Protein AF-A0AAW8CRR9-F1 (afdb_monomer_lite)

Foldseek 3Di:
DLQVVVVVCVVVVPPLQVLQVQLVHHSVLSVCQSVPDPPDPSHCDVSVVVSNCVVVVPPPVVVVVCCVPPVDDVVNVVVVVVVVVVVVVVVVVVVVVVVVVVD

Sequence (103 aa):
MRAYIAFRVQEQRLNAASLAGKMDLSPSTLSRKLNQNEGDTQRFNCDDLEAYIKETKDIGAVMAYLASKFVETPEARKDRALTRVEAASAAFEAAVAAFKAAQ

Organism: NCBI:txid436515

Radius of gyration: 19.03 Å; chains: 1; bounding box: 51×33×39 Å

Structure (mmCIF, N/CA/C/O backbone):
data_AF-A0AAW8CRR9-F1
#
_entry.id   AF-A0AAW8CRR9-F1
#
loop_
_atom_site.group_PDB
_atom_site.id
_atom_site.type_symbol
_atom_site.label_atom_id
_atom_site.label_alt_id
_atom_site.label_comp_id
_atom_site.label_asym_id
_atom_site.label_entity_id
_atom_site.label_seq_id
_atom_site.pdbx_PDB_ins_code
_atom_site.Cartn_x
_atom_site.Cartn_y
_atom_site.Cartn_z
_atom_site.occupancy
_atom_site.B_iso_or_equiv
_atom_site.auth_seq_id
_atom_site.auth_comp_id
_atom_site.auth_asym_id
_atom_site.auth_atom_id
_atom_site.pdbx_PDB_model_num
ATOM 1 N N . MET A 1 1 ? 1.784 1.689 -8.578 1.00 68.88 1 MET A N 1
ATOM 2 C CA . MET A 1 1 ? 2.466 1.463 -7.296 1.00 68.88 1 MET A CA 1
ATOM 3 C C . MET A 1 1 ? 2.798 2.785 -6.631 1.00 68.88 1 MET A C 1
ATOM 5 O O . MET A 1 1 ? 2.134 3.091 -5.659 1.00 68.88 1 MET A O 1
ATOM 9 N N . ARG A 1 2 ? 3.663 3.632 -7.211 1.00 72.69 2 ARG A N 1
ATOM 10 C CA . ARG A 1 2 ? 3.946 4.995 -6.709 1.00 72.69 2 ARG A CA 1
ATOM 11 C C . ARG A 1 2 ? 2.694 5.808 -6.349 1.00 72.69 2 ARG A C 1
ATOM 13 O O . ARG A 1 2 ? 2.548 6.219 -5.211 1.00 72.69 2 ARG A O 1
ATOM 20 N N . ALA A 1 3 ? 1.760 5.964 -7.293 1.00 74.31 3 ALA A N 1
ATOM 21 C CA . ALA A 1 3 ? 0.514 6.707 -7.064 1.00 74.31 3 ALA A CA 1
ATOM 22 C C . ALA A 1 3 ? -0.363 6.107 -5.947 1.00 74.31 3 ALA A C 1
ATOM 24 O O . ALA A 1 3 ? -1.025 6.841 -5.225 1.00 74.31 3 ALA A O 1
ATOM 25 N N . TYR A 1 4 ? -0.331 4.781 -5.773 1.00 77.69 4 TYR A N 1
ATOM 26 C CA . TYR A 1 4 ? -1.052 4.106 -4.694 1.00 77.69 4 TYR A CA 1
ATOM 27 C C . TYR A 1 4 ? -0.399 4.374 -3.335 1.00 77.69 4 TYR A C 1
ATOM 29 O O . TYR A 1 4 ? -1.095 4.705 -2.388 1.00 77.69 4 TYR A O 1
ATOM 37 N N . ILE A 1 5 ? 0.933 4.316 -3.247 1.00 75.12 5 ILE A N 1
ATOM 38 C CA . ILE A 1 5 ? 1.667 4.648 -2.016 1.00 75.12 5 ILE A CA 1
ATOM 39 C C . ILE A 1 5 ? 1.482 6.130 -1.665 1.00 75.12 5 ILE A C 1
ATOM 41 O O . ILE A 1 5 ? 1.207 6.447 -0.515 1.00 75.12 5 ILE A O 1
ATOM 45 N N . ALA A 1 6 ? 1.542 7.032 -2.650 1.00 75.38 6 ALA A N 1
ATOM 46 C CA . ALA A 1 6 ? 1.271 8.456 -2.444 1.00 75.38 6 ALA A CA 1
ATOM 47 C C . ALA A 1 6 ? -0.145 8.695 -1.887 1.00 75.38 6 ALA A C 1
ATOM 49 O O . ALA A 1 6 ? -0.306 9.436 -0.920 1.00 75.38 6 ALA A O 1
ATOM 50 N N . PHE A 1 7 ? -1.151 8.010 -2.441 1.00 79.69 7 PHE A N 1
ATOM 51 C CA . PHE A 1 7 ? -2.517 8.035 -1.918 1.00 79.69 7 PHE A CA 1
ATOM 52 C C . PHE A 1 7 ? -2.604 7.463 -0.494 1.00 79.69 7 PHE A C 1
ATOM 54 O O . PHE A 1 7 ? -3.202 8.088 0.372 1.00 79.69 7 PHE A O 1
ATOM 61 N N . ARG A 1 8 ? -1.962 6.323 -0.209 1.00 77.38 8 ARG A N 1
ATOM 62 C CA . ARG A 1 8 ? -1.972 5.696 1.127 1.00 77.38 8 ARG A CA 1
ATOM 63 C C . ARG A 1 8 ? -1.312 6.563 2.192 1.00 77.38 8 ARG A C 1
ATOM 65 O O . ARG A 1 8 ? -1.836 6.657 3.295 1.00 77.38 8 ARG A O 1
ATOM 72 N N . VAL A 1 9 ? -0.208 7.237 1.867 1.00 72.69 9 VAL A N 1
ATOM 73 C CA . VAL A 1 9 ? 0.445 8.200 2.771 1.00 72.69 9 VAL A CA 1
ATOM 74 C C . VAL A 1 9 ? -0.511 9.342 3.136 1.00 72.69 9 VAL A C 1
ATOM 76 O O . VAL A 1 9 ? -0.550 9.755 4.295 1.00 72.69 9 VAL A O 1
ATOM 79 N N . GLN A 1 10 ? -1.320 9.813 2.181 1.00 74.19 10 GLN A N 1
ATOM 80 C CA . GLN A 1 10 ? -2.352 10.827 2.426 1.00 74.19 10 GLN A CA 1
ATOM 81 C C . GLN A 1 10 ? -3.541 10.268 3.230 1.00 74.19 10 GLN A C 1
ATOM 83 O O . GLN A 1 10 ? -3.985 10.899 4.188 1.00 74.19 10 GLN A O 1
ATOM 88 N N . GLU A 1 11 ? -4.032 9.077 2.877 1.00 69.00 11 GLU A N 1
ATOM 89 C CA . GLU A 1 11 ? -5.187 8.415 3.501 1.00 69.00 11 GLU A CA 1
ATOM 90 C C . GLU A 1 11 ? -4.923 8.049 4.968 1.00 69.00 11 GLU A C 1
ATOM 92 O O . GLU A 1 11 ? -5.760 8.292 5.836 1.00 69.00 11 GLU A O 1
ATOM 97 N N . GLN A 1 12 ? -3.730 7.536 5.272 1.00 67.56 12 GLN A N 1
ATOM 98 C CA . GLN A 1 12 ? -3.333 7.158 6.630 1.00 67.56 12 GLN A CA 1
ATOM 99 C C . GLN A 1 12 ? -3.069 8.367 7.539 1.00 67.56 12 GLN A C 1
ATOM 101 O O . GLN A 1 12 ? -2.745 8.182 8.712 1.00 67.56 12 GLN A O 1
ATOM 106 N N . ARG A 1 13 ? -3.177 9.603 7.014 1.00 64.19 13 ARG A N 1
ATOM 107 C CA . ARG A 1 13 ? -2.811 10.855 7.702 1.00 64.19 13 ARG A CA 1
ATOM 108 C C . ARG A 1 13 ? -1.437 10.779 8.370 1.00 64.19 13 ARG A C 1
ATOM 110 O O . ARG A 1 13 ? -1.192 11.435 9.385 1.00 64.19 13 ARG A O 1
ATOM 117 N N . LEU A 1 14 ? -0.536 9.967 7.817 1.00 66.19 14 LEU A N 1
ATOM 118 C CA . LEU A 1 14 ? 0.814 9.865 8.334 1.00 66.19 14 LEU A CA 1
ATOM 119 C C . LEU A 1 14 ? 1.490 11.211 8.114 1.00 66.19 14 LEU A C 1
ATOM 121 O O . LEU A 1 14 ? 1.431 11.788 7.027 1.00 66.19 14 LEU A O 1
ATOM 125 N N . ASN A 1 15 ? 2.147 11.717 9.154 1.00 75.25 15 ASN A N 1
ATOM 126 C CA . ASN A 1 15 ? 2.990 12.888 9.001 1.00 75.25 15 ASN A CA 1
ATOM 127 C C . ASN A 1 15 ? 4.134 12.512 8.048 1.00 75.25 15 ASN A C 1
ATOM 129 O O . ASN A 1 15 ? 5.070 11.815 8.441 1.00 75.25 15 ASN A O 1
ATOM 133 N N . ALA A 1 16 ? 4.044 12.970 6.798 1.00 71.94 16 ALA A N 1
ATOM 134 C CA . ALA A 1 16 ? 4.993 12.646 5.739 1.00 71.94 16 ALA A CA 1
ATOM 135 C C . ALA A 1 16 ? 6.437 13.021 6.108 1.00 71.94 16 ALA A C 1
ATOM 137 O O . ALA A 1 16 ? 7.366 12.336 5.690 1.00 71.94 16 ALA A O 1
ATOM 138 N N . ALA A 1 17 ? 6.637 14.055 6.933 1.00 74.12 17 ALA A N 1
ATOM 139 C CA . ALA A 1 17 ? 7.963 14.420 7.420 1.00 74.12 17 ALA A CA 1
ATOM 140 C C . ALA A 1 17 ? 8.502 13.410 8.444 1.00 74.12 17 ALA A C 1
ATOM 142 O O . ALA A 1 17 ? 9.682 13.069 8.418 1.00 74.12 17 ALA A O 1
ATOM 143 N N . SER A 1 18 ? 7.628 12.896 9.312 1.00 78.94 18 SER A N 1
ATOM 144 C CA . SER A 1 18 ? 7.988 11.863 10.284 1.00 78.94 18 SER A CA 1
ATOM 145 C C . SER A 1 18 ? 8.284 10.534 9.587 1.00 78.94 18 SER A C 1
ATOM 147 O O . SER A 1 18 ? 9.288 9.899 9.892 1.00 78.94 18 SER A O 1
ATOM 149 N N . LEU A 1 19 ? 7.468 10.155 8.597 1.00 80.75 19 LEU A N 1
ATOM 150 C CA . LEU A 1 19 ? 7.703 8.973 7.766 1.00 80.75 19 LEU A CA 1
ATOM 151 C C . LEU A 1 19 ? 9.016 9.081 6.981 1.00 80.75 19 LEU A C 1
ATOM 153 O O . LEU A 1 19 ? 9.786 8.129 6.975 1.00 80.75 19 LEU A O 1
ATOM 157 N N . ALA A 1 20 ? 9.303 10.238 6.374 1.00 81.25 20 ALA A N 1
ATOM 158 C CA . ALA A 1 20 ? 10.567 10.458 5.677 1.00 81.25 20 ALA A CA 1
ATOM 159 C C . ALA A 1 20 ? 11.765 10.249 6.614 1.00 81.25 20 ALA A C 1
ATOM 161 O O . ALA A 1 20 ? 12.653 9.470 6.285 1.00 81.25 20 ALA A O 1
ATOM 162 N N . GLY A 1 21 ? 11.737 10.848 7.811 1.00 79.44 21 GLY A N 1
ATOM 163 C CA . GLY A 1 21 ? 12.806 10.678 8.799 1.00 79.44 21 GLY A CA 1
ATOM 164 C C . GLY A 1 21 ? 12.998 9.228 9.248 1.00 79.44 21 GLY A C 1
ATOM 165 O O . GLY A 1 21 ? 14.125 8.792 9.432 1.00 79.44 21 GLY A O 1
ATOM 166 N N . LYS A 1 22 ? 11.914 8.458 9.368 1.00 80.75 22 LYS A N 1
ATOM 167 C CA . LYS A 1 22 ? 11.962 7.027 9.710 1.00 80.75 22 LYS A CA 1
ATOM 168 C C . LYS A 1 22 ? 12.483 6.140 8.574 1.00 80.75 22 LYS A C 1
ATOM 170 O O . LYS A 1 22 ? 12.970 5.046 8.825 1.00 80.75 22 LYS A O 1
ATOM 175 N N . MET A 1 23 ? 12.374 6.611 7.335 1.00 82.38 23 MET A N 1
ATOM 176 C CA . MET A 1 23 ? 12.924 5.960 6.145 1.00 82.38 23 MET A CA 1
ATOM 177 C C . MET A 1 23 ? 14.353 6.432 5.822 1.00 82.38 23 MET A C 1
ATOM 179 O O . MET A 1 23 ? 14.843 6.132 4.738 1.00 82.38 23 MET A O 1
ATOM 183 N N . ASP A 1 24 ? 14.996 7.204 6.708 1.00 82.62 24 ASP A N 1
ATOM 184 C CA . ASP A 1 24 ? 16.293 7.858 6.475 1.00 82.62 24 ASP A CA 1
ATOM 185 C C . ASP A 1 24 ? 16.307 8.782 5.235 1.00 82.62 24 ASP A C 1
ATOM 187 O O . ASP A 1 24 ? 17.326 8.986 4.573 1.00 82.62 24 ASP A O 1
ATOM 191 N N . LEU A 1 25 ? 15.156 9.384 4.914 1.00 82.62 25 LEU A N 1
ATOM 192 C CA . LEU A 1 25 ? 14.967 10.310 3.797 1.00 82.62 25 LEU A CA 1
ATOM 193 C C . LEU A 1 25 ? 14.619 11.717 4.289 1.00 82.62 25 LEU A C 1
ATOM 195 O O . LEU A 1 25 ? 13.931 11.915 5.291 1.00 82.62 25 LEU A O 1
ATOM 199 N N . SER A 1 26 ? 15.008 12.738 3.520 1.00 83.50 26 SER A N 1
ATOM 200 C CA . SER A 1 26 ? 14.449 14.074 3.742 1.00 83.50 26 SER A CA 1
ATOM 201 C C . SER A 1 26 ? 12.986 14.131 3.261 1.00 83.50 26 SER A C 1
ATOM 203 O O . SER A 1 26 ? 12.634 13.474 2.274 1.00 83.50 26 SER A O 1
ATOM 205 N N . PRO A 1 27 ? 12.124 14.964 3.874 1.00 81.62 27 PRO A N 1
ATOM 206 C CA . PRO A 1 27 ? 10.740 15.135 3.422 1.00 81.62 27 PRO A CA 1
ATOM 207 C C . PRO A 1 27 ? 10.633 15.577 1.954 1.00 81.62 27 PRO A C 1
ATOM 209 O O . PRO A 1 27 ? 9.740 15.138 1.229 1.00 81.62 27 PRO A O 1
ATOM 212 N N . SER A 1 28 ? 11.576 16.403 1.485 1.00 81.50 28 SER A N 1
ATOM 213 C CA . SER A 1 28 ? 11.667 16.821 0.082 1.00 81.50 28 SER A CA 1
ATOM 214 C C . SER A 1 28 ? 12.043 15.665 -0.848 1.00 81.50 28 SER A C 1
ATOM 216 O O . SER A 1 28 ? 11.487 15.566 -1.940 1.00 81.50 28 SER A O 1
ATOM 218 N N . THR A 1 29 ? 12.920 14.758 -0.407 1.00 82.50 29 THR A N 1
ATOM 219 C CA . THR A 1 29 ? 13.313 13.563 -1.169 1.00 82.50 29 THR A CA 1
ATOM 220 C C . THR A 1 29 ? 12.157 12.579 -1.276 1.00 82.50 29 THR A C 1
ATOM 222 O O . THR A 1 29 ? 11.878 12.088 -2.368 1.00 82.50 29 THR A O 1
ATOM 225 N N . LEU A 1 30 ? 11.432 12.336 -0.178 1.00 81.94 30 LEU A N 1
ATOM 226 C CA . LEU A 1 30 ? 10.244 11.483 -0.200 1.00 81.94 30 LEU A CA 1
ATOM 227 C C . LEU A 1 30 ? 9.160 12.076 -1.113 1.00 81.94 30 LEU A C 1
ATOM 229 O O . LEU A 1 30 ? 8.621 11.371 -1.961 1.00 81.94 30 LEU A O 1
ATOM 233 N N . SER A 1 31 ? 8.892 13.382 -1.010 1.00 81.81 31 SER A N 1
ATOM 234 C CA . SER A 1 31 ? 7.935 14.064 -1.890 1.00 81.81 31 SER A CA 1
ATOM 235 C C . SER A 1 31 ? 8.336 13.968 -3.365 1.00 81.81 31 SER A C 1
ATOM 237 O O . SER A 1 31 ? 7.509 13.606 -4.197 1.00 81.81 31 SER A O 1
ATOM 239 N N . ARG A 1 32 ? 9.613 14.198 -3.695 1.00 82.62 32 ARG A N 1
ATOM 240 C CA . ARG A 1 32 ? 10.139 14.090 -5.064 1.00 82.62 32 ARG A CA 1
ATOM 241 C C . ARG A 1 32 ? 10.046 12.663 -5.612 1.00 82.62 32 ARG A C 1
ATOM 243 O O . ARG A 1 32 ? 9.590 12.471 -6.735 1.00 82.62 32 ARG A O 1
ATOM 250 N N . LYS A 1 33 ? 10.385 11.651 -4.804 1.00 82.88 33 LYS A N 1
ATOM 251 C CA . LYS A 1 33 ? 10.231 10.230 -5.165 1.00 82.88 33 LYS A CA 1
ATOM 252 C C . LYS A 1 33 ? 8.763 9.840 -5.381 1.00 82.88 33 LYS A C 1
ATOM 254 O O . LYS A 1 33 ? 8.466 9.041 -6.269 1.00 82.88 33 LYS A O 1
ATOM 259 N N . LEU A 1 34 ? 7.831 10.407 -4.611 1.00 78.88 34 LEU A N 1
ATOM 260 C CA . LEU A 1 34 ? 6.389 10.165 -4.756 1.00 78.88 34 LEU A CA 1
ATOM 261 C C . LEU A 1 34 ? 5.756 10.961 -5.913 1.00 78.88 34 LEU A C 1
ATOM 263 O O . LEU A 1 34 ? 4.827 10.464 -6.555 1.00 78.88 34 LEU A O 1
ATOM 267 N N . ASN A 1 35 ? 6.284 12.144 -6.228 1.00 77.75 35 ASN A N 1
ATOM 268 C CA . ASN A 1 35 ? 5.811 13.068 -7.262 1.00 77.75 35 ASN A CA 1
ATOM 269 C C . ASN A 1 35 ? 6.905 13.353 -8.298 1.00 77.75 35 ASN A C 1
ATOM 271 O O . ASN A 1 35 ? 7.306 14.495 -8.503 1.00 77.75 35 ASN A O 1
ATOM 275 N N . GLN A 1 36 ? 7.411 12.302 -8.943 1.00 74.25 36 GLN A N 1
ATOM 276 C CA . GLN A 1 36 ? 8.465 12.472 -9.942 1.00 74.25 36 GLN A CA 1
ATOM 277 C C . GLN A 1 36 ? 7.997 13.246 -11.173 1.00 74.25 36 GLN A C 1
ATOM 279 O O . GLN A 1 36 ? 6.933 12.946 -11.727 1.00 74.25 36 GLN A O 1
ATOM 284 N N . ASN A 1 37 ? 8.873 14.134 -11.642 1.00 71.56 37 ASN A N 1
ATOM 285 C CA . ASN A 1 37 ? 8.769 14.825 -12.923 1.00 71.56 37 ASN A CA 1
ATOM 286 C C . ASN A 1 37 ? 9.351 13.974 -14.065 1.00 71.56 37 ASN A C 1
ATOM 288 O O . ASN A 1 37 ? 10.196 13.100 -13.841 1.00 71.56 37 ASN A O 1
ATOM 292 N N . GLU A 1 38 ? 8.915 14.236 -15.299 1.00 63.66 38 GLU A N 1
ATOM 293 C CA . GLU A 1 38 ? 9.492 13.606 -16.491 1.00 63.66 38 GLU A CA 1
ATOM 294 C C . GLU A 1 38 ? 10.993 13.931 -16.586 1.00 63.66 38 GLU A C 1
ATOM 296 O O . GLU A 1 38 ? 11.392 15.092 -16.584 1.00 63.66 38 GLU A O 1
ATOM 301 N N . GLY A 1 39 ? 11.831 12.888 -16.609 1.00 67.19 39 GLY A N 1
ATOM 302 C CA . GLY A 1 39 ? 13.297 13.005 -16.634 1.00 67.19 39 GLY A CA 1
ATOM 303 C C . GLY A 1 39 ? 14.000 12.828 -15.282 1.00 67.19 39 GLY A C 1
ATOM 304 O O . GLY A 1 39 ? 15.227 12.804 -15.240 1.00 67.19 39 GLY A O 1
ATOM 305 N N . ASP A 1 40 ? 13.265 12.652 -14.179 1.00 74.06 40 ASP A N 1
ATOM 306 C CA . ASP A 1 40 ? 13.880 12.462 -12.863 1.00 74.06 40 ASP A CA 1
ATOM 307 C C . ASP A 1 40 ? 14.475 11.050 -12.685 1.00 74.06 40 ASP A C 1
ATOM 309 O O . ASP A 1 40 ? 13.790 10.026 -12.819 1.00 74.06 40 ASP A O 1
ATOM 313 N N . THR A 1 41 ? 15.763 10.995 -12.344 1.00 73.75 41 THR A N 1
ATOM 314 C CA . THR A 1 41 ? 16.509 9.753 -12.097 1.00 73.75 41 THR A CA 1
ATOM 315 C C . THR A 1 41 ? 16.239 9.174 -10.709 1.00 73.75 41 THR A C 1
ATOM 317 O O . THR A 1 41 ? 16.417 7.973 -10.503 1.00 73.75 41 THR A O 1
ATOM 320 N N . GLN A 1 42 ? 15.751 9.981 -9.761 1.00 74.62 42 GLN A N 1
ATOM 321 C CA . GLN A 1 42 ? 15.559 9.565 -8.372 1.00 74.62 42 GLN A CA 1
ATOM 322 C C . GLN A 1 42 ? 14.197 8.881 -8.170 1.00 74.62 42 GLN A C 1
ATOM 324 O O . GLN A 1 42 ? 13.275 9.420 -7.557 1.00 74.62 42 GLN A O 1
ATOM 329 N N . ARG A 1 43 ? 14.059 7.679 -8.742 1.00 79.00 43 ARG A N 1
ATOM 330 C CA . ARG A 1 43 ? 12.828 6.875 -8.688 1.00 79.00 43 ARG A CA 1
ATOM 331 C C . ARG A 1 43 ? 12.572 6.303 -7.297 1.00 79.00 43 ARG A C 1
ATOM 333 O O . ARG A 1 43 ? 13.501 6.072 -6.522 1.00 79.00 43 ARG A O 1
ATOM 340 N N . PHE A 1 44 ? 11.290 6.082 -7.008 1.00 81.56 44 PHE A N 1
ATOM 341 C CA . PHE A 1 44 ? 10.863 5.261 -5.878 1.00 81.56 44 PHE A CA 1
ATOM 342 C C . PHE A 1 44 ? 11.198 3.799 -6.199 1.00 81.56 44 PHE A C 1
ATOM 344 O O . PHE A 1 44 ? 10.618 3.234 -7.133 1.00 81.56 44 PHE A O 1
ATOM 351 N N . ASN A 1 45 ? 12.178 3.234 -5.499 1.00 84.56 45 ASN A N 1
ATOM 352 C CA . ASN A 1 45 ? 12.716 1.899 -5.759 1.00 84.56 45 ASN A CA 1
ATOM 353 C C . ASN A 1 45 ? 12.146 0.849 -4.780 1.00 84.56 45 ASN A C 1
ATOM 355 O O . ASN A 1 45 ? 11.258 1.140 -3.976 1.00 84.56 45 ASN A O 1
ATOM 359 N N . CYS A 1 46 ? 12.614 -0.397 -4.896 1.00 83.19 46 CYS A N 1
ATOM 360 C CA . CYS A 1 46 ? 12.200 -1.479 -3.999 1.00 83.19 46 CYS A CA 1
ATOM 361 C C . CYS A 1 46 ? 12.692 -1.254 -2.562 1.00 83.19 46 CYS A C 1
ATOM 363 O O . CYS A 1 46 ? 11.930 -1.502 -1.637 1.00 83.19 46 CYS A O 1
ATOM 365 N N . ASP A 1 47 ? 13.891 -0.704 -2.369 1.00 84.75 47 ASP A N 1
ATOM 366 C CA . ASP A 1 47 ? 14.428 -0.414 -1.032 1.00 84.75 47 ASP A CA 1
ATOM 367 C C . ASP A 1 47 ? 13.563 0.625 -0.291 1.00 84.75 47 ASP A C 1
ATOM 369 O O . ASP A 1 47 ? 13.240 0.459 0.884 1.00 84.75 47 ASP A O 1
ATOM 373 N N . ASP A 1 48 ? 13.104 1.665 -0.999 1.00 83.38 48 ASP A N 1
ATOM 374 C CA . ASP A 1 48 ? 12.173 2.669 -0.477 1.00 83.38 48 ASP A CA 1
ATOM 375 C C . ASP A 1 48 ? 10.834 2.018 -0.092 1.00 83.38 48 ASP A C 1
ATOM 377 O O . ASP A 1 48 ? 10.204 2.402 0.895 1.00 83.38 48 ASP A O 1
ATOM 381 N N . LEU A 1 49 ? 10.377 1.026 -0.866 1.00 83.62 49 LEU A N 1
ATOM 382 C CA . LEU A 1 49 ? 9.174 0.271 -0.533 1.00 83.62 49 LEU A CA 1
ATOM 383 C C . LEU A 1 49 ? 9.378 -0.572 0.726 1.00 83.62 49 LEU A C 1
ATOM 385 O O . LEU A 1 49 ? 8.499 -0.592 1.585 1.00 83.62 49 LEU A O 1
ATOM 389 N N . GLU A 1 50 ? 10.493 -1.284 0.833 1.00 85.00 50 GLU A N 1
ATOM 390 C CA . GLU A 1 50 ? 10.801 -2.113 1.997 1.00 85.00 50 GLU A CA 1
ATOM 391 C C . GLU A 1 50 ? 10.888 -1.260 3.263 1.00 85.00 50 GLU A C 1
ATOM 393 O O . GLU A 1 50 ? 10.274 -1.603 4.276 1.00 85.00 50 GLU A O 1
ATOM 398 N N . ALA A 1 51 ? 11.548 -0.102 3.185 1.00 85.06 51 ALA A N 1
ATOM 399 C CA . ALA A 1 51 ? 11.592 0.874 4.267 1.00 85.06 51 ALA A CA 1
ATOM 400 C C . ALA A 1 51 ? 10.188 1.396 4.625 1.00 85.06 51 ALA A C 1
ATOM 402 O O . ALA A 1 51 ? 9.820 1.433 5.802 1.00 85.06 51 ALA A O 1
ATOM 403 N N . TYR A 1 52 ? 9.365 1.726 3.623 1.00 83.06 52 TYR A N 1
ATOM 404 C CA . TYR A 1 52 ? 7.980 2.159 3.829 1.00 83.06 52 TYR A CA 1
ATOM 405 C C . TYR A 1 52 ? 7.139 1.086 4.534 1.00 83.06 52 TYR A C 1
ATOM 407 O O . TYR A 1 52 ? 6.425 1.382 5.492 1.00 83.06 52 TYR A O 1
ATOM 415 N N . ILE A 1 53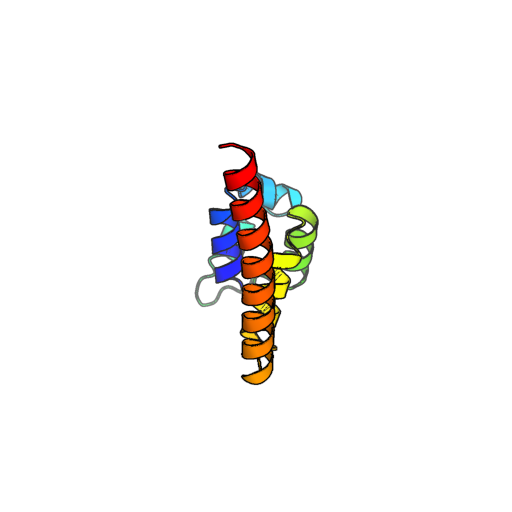 ? 7.223 -0.167 4.087 1.00 84.69 53 ILE A N 1
ATOM 416 C CA . ILE A 1 53 ? 6.487 -1.293 4.666 1.00 84.69 53 ILE A CA 1
ATOM 417 C C . ILE A 1 53 ? 6.954 -1.571 6.095 1.00 84.69 53 ILE A C 1
ATOM 419 O O . ILE A 1 53 ? 6.123 -1.779 6.978 1.00 84.69 53 ILE A O 1
ATOM 423 N N . LYS A 1 54 ? 8.270 -1.569 6.333 1.00 85.00 54 LYS A N 1
ATOM 424 C CA . LYS A 1 54 ? 8.854 -1.796 7.659 1.00 85.00 54 LYS A CA 1
ATOM 425 C C . LYS A 1 54 ? 8.328 -0.782 8.672 1.00 85.00 54 LYS A C 1
ATOM 427 O O . LYS A 1 54 ? 7.993 -1.159 9.794 1.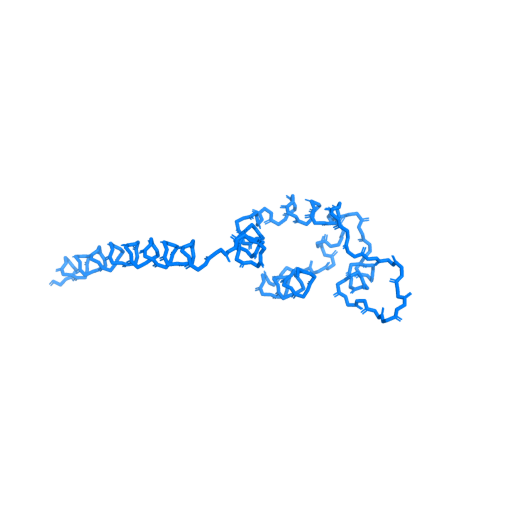00 85.00 54 LYS A O 1
ATOM 432 N N . GLU A 1 55 ? 8.218 0.476 8.258 1.00 84.69 55 GLU A N 1
ATOM 433 C CA . GLU A 1 55 ? 7.808 1.558 9.142 1.00 84.69 55 GLU A CA 1
ATOM 434 C C . GLU A 1 55 ? 6.289 1.652 9.327 1.00 84.69 55 GLU A C 1
ATOM 436 O O . GLU A 1 55 ? 5.797 1.815 10.442 1.00 84.69 55 GLU A O 1
ATOM 441 N N . THR A 1 56 ? 5.521 1.528 8.243 1.00 80.56 56 THR A N 1
ATOM 442 C CA . THR A 1 56 ? 4.051 1.613 8.303 1.00 80.56 56 THR A CA 1
ATOM 443 C C . THR A 1 56 ? 3.398 0.324 8.787 1.00 80.56 56 THR A C 1
ATOM 445 O O . THR A 1 56 ? 2.238 0.342 9.194 1.00 80.56 56 THR A O 1
ATOM 448 N N . LYS A 1 57 ? 4.130 -0.799 8.738 1.00 80.12 57 LYS A N 1
ATOM 449 C CA . LYS A 1 57 ? 3.645 -2.166 8.987 1.00 80.12 57 LYS A CA 1
ATOM 450 C C . LYS A 1 57 ? 2.448 -2.562 8.113 1.00 80.12 57 LYS A C 1
ATOM 452 O O . LYS A 1 57 ? 1.795 -3.571 8.371 1.00 80.12 57 LYS A O 1
ATOM 457 N N . ASP A 1 58 ? 2.186 -1.816 7.041 1.00 76.56 58 ASP A N 1
ATOM 458 C CA . ASP A 1 58 ? 1.035 -1.997 6.160 1.00 76.56 58 ASP A CA 1
ATOM 459 C C . ASP A 1 58 ? 1.356 -2.936 4.986 1.00 76.56 58 ASP A C 1
ATOM 461 O O . ASP A 1 58 ? 1.191 -2.617 3.806 1.00 76.56 58 ASP A O 1
ATOM 465 N N . ILE A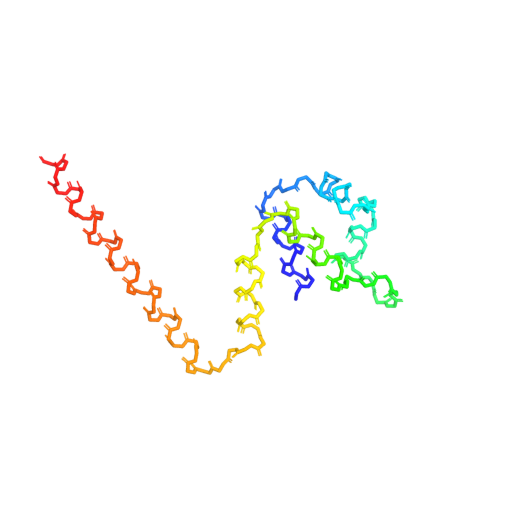 1 59 ? 1.855 -4.129 5.319 1.00 81.56 59 ILE A N 1
ATOM 466 C CA . ILE A 1 59 ? 2.191 -5.166 4.332 1.00 81.56 59 ILE A CA 1
ATOM 467 C C . ILE A 1 59 ? 0.931 -5.580 3.559 1.00 81.56 59 ILE A C 1
ATOM 469 O O . ILE A 1 59 ? 0.965 -5.749 2.340 1.00 81.56 59 ILE A O 1
ATOM 473 N N . GLY A 1 60 ? -0.196 -5.719 4.266 1.00 78.88 60 GLY A N 1
ATOM 474 C CA . GLY A 1 60 ? -1.444 -6.240 3.712 1.00 78.88 60 GLY A CA 1
ATOM 475 C C . GLY A 1 60 ? -1.988 -5.396 2.561 1.00 78.88 60 GLY A C 1
ATOM 476 O O . GLY A 1 60 ? -2.299 -5.940 1.501 1.00 78.88 60 GLY A O 1
ATOM 477 N N . ALA A 1 61 ? -2.058 -4.070 2.722 1.00 76.06 61 ALA A N 1
ATOM 478 C CA . ALA A 1 61 ? -2.605 -3.205 1.680 1.00 76.06 61 ALA A CA 1
ATOM 479 C C . ALA A 1 61 ? -1.677 -3.094 0.462 1.00 76.06 61 ALA A C 1
ATOM 481 O O . ALA A 1 61 ? -2.161 -3.005 -0.670 1.00 76.06 61 ALA A O 1
ATOM 482 N N . VAL A 1 62 ? -0.355 -3.112 0.666 1.00 80.88 62 VAL A N 1
ATOM 483 C CA . VAL A 1 62 ? 0.616 -3.110 -0.439 1.00 80.88 62 VAL A CA 1
ATOM 484 C C . VAL A 1 62 ? 0.538 -4.417 -1.227 1.00 80.88 62 VAL A C 1
ATOM 486 O O . VAL A 1 62 ? 0.435 -4.385 -2.456 1.00 80.88 62 VAL A O 1
ATOM 489 N N . MET A 1 63 ? 0.512 -5.561 -0.540 1.00 79.94 63 MET A N 1
ATOM 490 C CA . MET A 1 63 ? 0.418 -6.872 -1.188 1.00 79.94 63 MET A CA 1
ATOM 491 C C . MET A 1 63 ? -0.918 -7.066 -1.904 1.00 79.94 63 MET A C 1
ATOM 493 O O . MET A 1 63 ? -0.933 -7.561 -3.028 1.00 79.94 63 MET A O 1
ATOM 497 N N . ALA A 1 64 ? -2.032 -6.609 -1.325 1.00 77.38 64 ALA A N 1
ATOM 498 C CA . ALA A 1 64 ? -3.337 -6.656 -1.981 1.00 77.38 64 ALA A CA 1
ATOM 499 C C . ALA A 1 64 ? -3.351 -5.858 -3.296 1.00 77.38 64 ALA A C 1
ATOM 501 O O . ALA A 1 64 ? -3.871 -6.335 -4.308 1.00 77.38 64 ALA A O 1
ATOM 502 N N . TYR A 1 65 ? -2.737 -4.670 -3.308 1.00 81.38 65 TYR A N 1
ATOM 503 C CA . TYR A 1 65 ? -2.596 -3.873 -4.524 1.00 81.38 65 TYR A CA 1
ATOM 504 C C . TYR A 1 65 ? -1.730 -4.576 -5.575 1.00 81.38 65 TYR A C 1
ATOM 506 O O . TYR A 1 65 ? -2.110 -4.630 -6.745 1.00 81.38 65 TYR A O 1
ATOM 514 N N . LEU A 1 66 ? -0.579 -5.127 -5.179 1.00 81.75 66 LEU A N 1
ATOM 515 C CA . LEU A 1 66 ? 0.311 -5.842 -6.097 1.00 81.75 66 LEU A CA 1
ATOM 516 C C . LEU A 1 66 ? -0.362 -7.089 -6.679 1.00 81.75 66 LEU A C 1
ATOM 518 O O . LEU A 1 66 ? -0.322 -7.296 -7.891 1.00 81.75 66 LEU A O 1
ATOM 522 N N . ALA A 1 67 ? -1.049 -7.864 -5.842 1.00 79.06 67 ALA A N 1
ATOM 523 C CA . ALA A 1 67 ? -1.791 -9.045 -6.262 1.00 79.06 67 ALA A CA 1
ATOM 524 C C . ALA A 1 67 ? -2.957 -8.701 -7.203 1.00 79.06 67 ALA A C 1
ATOM 526 O O . ALA A 1 67 ? -3.213 -9.431 -8.157 1.00 79.06 67 ALA A O 1
ATOM 527 N N . SER A 1 68 ? -3.657 -7.588 -6.971 1.00 76.00 68 SER A N 1
ATOM 528 C CA . SER A 1 68 ? -4.711 -7.114 -7.877 1.00 76.00 68 SER A CA 1
ATOM 529 C C . SER A 1 68 ? -4.143 -6.606 -9.202 1.00 76.00 68 SER A C 1
ATOM 531 O O . SER A 1 68 ? -4.700 -6.878 -10.259 1.00 76.00 68 SER A O 1
ATOM 533 N N . LYS A 1 69 ? -3.020 -5.885 -9.170 1.00 79.25 69 LYS A N 1
ATOM 534 C CA . LYS A 1 69 ? -2.481 -5.244 -10.371 1.00 79.25 69 LYS A CA 1
ATOM 535 C C . LYS A 1 69 ? -1.691 -6.190 -11.274 1.00 79.25 69 LYS A C 1
ATOM 537 O O . LYS A 1 69 ? -1.717 -6.007 -12.487 1.00 79.25 69 LYS A O 1
ATOM 542 N N . PHE A 1 70 ? -0.954 -7.136 -10.696 1.00 77.50 70 PHE A N 1
ATOM 543 C CA . PHE A 1 70 ? 0.043 -7.923 -11.429 1.00 77.50 70 PHE A CA 1
ATOM 544 C C . PHE A 1 70 ? -0.202 -9.435 -11.405 1.00 77.50 70 PHE A C 1
ATOM 546 O O . PHE A 1 70 ? 0.342 -10.130 -12.254 1.00 77.50 70 PHE A O 1
ATOM 553 N N . VAL A 1 71 ? -1.007 -9.951 -10.470 1.00 68.94 71 VAL A N 1
ATOM 554 C CA . VAL A 1 71 ? -1.268 -11.402 -10.322 1.00 68.94 71 VAL A CA 1
ATOM 555 C C . VAL A 1 71 ? -2.687 -11.782 -10.766 1.00 68.94 71 VAL A C 1
ATOM 557 O O . VAL A 1 71 ? -3.003 -12.952 -10.938 1.00 68.94 71 VAL A O 1
ATOM 560 N N . GLU A 1 72 ? -3.577 -10.808 -10.940 1.00 63.78 72 GLU A N 1
ATOM 561 C CA . GLU A 1 72 ? -5.007 -11.061 -11.085 1.00 63.78 72 GLU A CA 1
ATOM 562 C C . GLU A 1 72 ? -5.378 -11.622 -12.466 1.00 63.78 72 GLU A C 1
ATOM 564 O O . GLU A 1 72 ? -5.549 -10.884 -13.436 1.00 63.78 72 GLU A O 1
ATOM 569 N N . THR A 1 73 ? -5.561 -12.941 -12.531 1.00 70.88 73 THR A N 1
ATOM 570 C CA . THR A 1 73 ? -6.354 -13.594 -13.577 1.00 70.88 73 THR A CA 1
ATOM 571 C C . THR A 1 73 ? -7.853 -13.371 -13.310 1.00 70.88 73 THR A C 1
ATOM 573 O O . THR A 1 73 ? -8.247 -13.116 -12.162 1.00 70.88 73 THR A O 1
ATOM 576 N N . PRO A 1 74 ? -8.725 -13.444 -14.334 1.00 70.06 74 PRO A N 1
ATOM 577 C CA . PRO A 1 74 ? -10.175 -13.314 -14.157 1.00 70.06 74 PRO A CA 1
ATOM 578 C C . PRO A 1 74 ? -10.750 -14.254 -13.085 1.00 70.06 74 PRO A C 1
ATOM 580 O O . PRO A 1 74 ? -11.659 -13.876 -12.346 1.00 70.06 74 PRO A O 1
ATOM 583 N N . GLU A 1 75 ? -10.188 -15.455 -12.969 1.00 72.88 75 GLU A N 1
ATOM 584 C CA . GLU A 1 75 ? -10.555 -16.486 -12.000 1.00 72.88 75 GLU A CA 1
ATOM 585 C C . GLU A 1 75 ? -10.156 -16.075 -10.576 1.00 72.88 75 GLU A C 1
ATOM 587 O O . GLU A 1 75 ? -10.994 -16.075 -9.677 1.00 72.88 75 GLU A O 1
ATOM 592 N N . ALA A 1 76 ? -8.922 -15.596 -10.380 1.00 71.12 76 ALA A N 1
ATOM 593 C CA . ALA A 1 76 ? -8.445 -15.134 -9.074 1.00 71.12 76 ALA A CA 1
ATOM 594 C C . ALA A 1 76 ? -9.235 -13.920 -8.546 1.00 71.12 76 ALA A C 1
ATOM 596 O O . ALA A 1 76 ? -9.366 -13.727 -7.333 1.00 71.12 76 ALA A O 1
ATOM 597 N N . ARG A 1 77 ? -9.781 -13.088 -9.445 1.00 69.75 77 ARG A N 1
ATOM 598 C CA . ARG A 1 77 ? -10.677 -11.983 -9.072 1.00 69.75 77 ARG A CA 1
ATOM 599 C C . ARG A 1 77 ? -12.006 -12.493 -8.517 1.00 69.75 77 ARG A C 1
ATOM 601 O O . ARG A 1 77 ? -12.483 -11.946 -7.522 1.00 69.75 77 ARG A O 1
ATOM 608 N N . LYS A 1 78 ? -12.602 -13.506 -9.157 1.00 77.25 78 LYS A N 1
ATOM 609 C CA . LYS A 1 78 ? -13.876 -14.098 -8.720 1.00 77.25 78 LYS A CA 1
ATOM 610 C C . LYS A 1 78 ? -13.738 -14.751 -7.350 1.00 77.25 78 LYS A C 1
ATOM 612 O O . LYS A 1 78 ? -14.536 -14.429 -6.476 1.00 77.25 78 LYS A O 1
ATOM 617 N N . ASP A 1 79 ? -12.695 -15.550 -7.137 1.00 80.31 79 ASP A N 1
ATOM 618 C CA . ASP A 1 79 ? -12.453 -16.206 -5.846 1.00 80.31 79 ASP A CA 1
ATOM 619 C C . ASP A 1 79 ? -12.292 -15.187 -4.714 1.00 80.31 79 ASP A C 1
ATOM 621 O O . ASP A 1 79 ? -12.943 -15.294 -3.678 1.00 80.31 79 ASP A O 1
ATOM 625 N N . ARG A 1 80 ? -11.514 -14.115 -4.928 1.00 76.75 80 ARG A N 1
ATOM 626 C CA . ARG A 1 80 ? -11.372 -13.050 -3.919 1.00 76.75 80 ARG A CA 1
ATOM 627 C C . ARG A 1 80 ? -12.678 -12.322 -3.623 1.00 76.75 80 ARG A C 1
ATOM 629 O O . ARG A 1 80 ? -12.908 -11.927 -2.479 1.00 76.75 80 ARG A O 1
ATOM 636 N N . ALA A 1 81 ? -13.499 -12.075 -4.642 1.00 81.31 81 ALA A N 1
ATOM 637 C CA . ALA A 1 81 ? -14.806 -11.463 -4.446 1.00 81.31 81 ALA A CA 1
ATOM 638 C C . ALA A 1 81 ? -15.721 -12.392 -3.638 1.00 81.31 81 ALA A C 1
ATOM 640 O O . ALA A 1 81 ? -16.371 -11.925 -2.705 1.00 81.31 81 ALA A O 1
ATOM 641 N N . LEU A 1 82 ? -15.699 -13.693 -3.936 1.00 87.94 82 LEU A N 1
ATOM 642 C CA . LEU A 1 82 ? -16.481 -14.700 -3.229 1.00 87.94 82 LEU A CA 1
ATOM 643 C C . LEU A 1 82 ? -16.082 -14.780 -1.751 1.00 87.94 82 LEU A C 1
ATOM 645 O O . LEU A 1 82 ? -16.939 -14.592 -0.894 1.00 87.94 82 LEU A O 1
ATOM 649 N N . THR A 1 83 ? -14.786 -14.885 -1.441 1.00 90.62 83 THR A N 1
ATOM 650 C CA . THR A 1 83 ? -14.296 -14.904 -0.049 1.00 90.62 83 THR A CA 1
ATOM 651 C C . THR A 1 83 ? -14.705 -13.654 0.735 1.00 90.62 83 THR A C 1
ATOM 653 O O . THR A 1 83 ? -15.033 -13.726 1.919 1.00 90.62 83 THR A O 1
ATOM 656 N N . ARG A 1 84 ? -14.704 -12.474 0.097 1.00 87.94 84 ARG A N 1
ATOM 657 C CA . ARG A 1 84 ? -15.156 -11.232 0.749 1.00 87.94 84 ARG A CA 1
ATOM 658 C C . ARG A 1 84 ? -16.654 -11.239 1.030 1.00 87.94 84 ARG A C 1
ATOM 660 O O . ARG A 1 84 ? -17.060 -10.760 2.084 1.00 87.94 84 ARG A O 1
ATOM 667 N N . VAL A 1 85 ? -17.458 -11.756 0.101 1.00 92.81 85 VAL A N 1
ATOM 668 C CA . VAL A 1 85 ? -18.911 -11.889 0.279 1.00 92.81 85 VAL A CA 1
ATOM 669 C C . VAL A 1 85 ? -19.222 -12.875 1.401 1.00 92.81 85 VAL A C 1
ATOM 671 O O . VAL A 1 85 ? -20.037 -12.564 2.263 1.00 92.81 85 VAL A O 1
ATOM 674 N N . GLU A 1 86 ? -18.528 -14.009 1.450 1.00 93.62 86 GLU A N 1
ATOM 675 C CA . GLU A 1 86 ? -18.672 -15.004 2.519 1.00 93.62 86 GLU A CA 1
ATOM 676 C C . GLU A 1 86 ? -18.338 -14.405 3.892 1.00 93.62 86 GLU A C 1
ATOM 678 O O . GLU A 1 86 ? -19.131 -14.514 4.830 1.00 93.62 86 GLU A O 1
ATOM 683 N N . ALA A 1 87 ? -17.216 -13.686 4.002 1.00 92.69 87 ALA A N 1
ATOM 684 C CA . ALA A 1 87 ? -16.833 -13.012 5.240 1.00 92.69 87 ALA A CA 1
ATOM 685 C C . ALA A 1 87 ? -17.848 -11.933 5.663 1.00 92.69 87 ALA A C 1
ATOM 687 O O . ALA A 1 87 ? -18.185 -11.822 6.843 1.00 92.69 87 ALA A O 1
ATOM 688 N N . ALA A 1 88 ? -18.360 -11.149 4.709 1.00 91.56 88 ALA A N 1
ATOM 689 C CA . ALA A 1 88 ? -19.371 -10.129 4.976 1.00 91.56 88 ALA A CA 1
ATOM 690 C C . ALA A 1 88 ? -20.711 -10.740 5.415 1.00 91.56 88 ALA A C 1
ATOM 692 O O . ALA A 1 88 ? -21.345 -10.207 6.324 1.00 91.56 88 ALA A O 1
ATOM 693 N N . SER A 1 89 ? -21.117 -11.866 4.820 1.00 93.38 89 SER A N 1
ATOM 694 C CA . SER A 1 89 ? -22.329 -12.597 5.207 1.00 93.38 89 SER A CA 1
ATOM 695 C C . SER A 1 89 ? -22.239 -13.087 6.650 1.00 93.38 89 SER A C 1
ATOM 697 O O . SER A 1 89 ? -23.13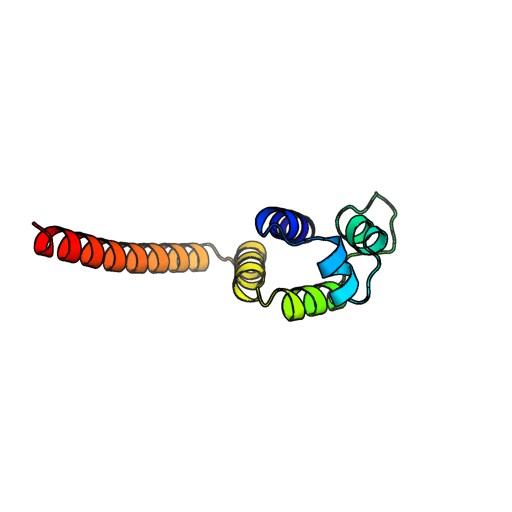7 -12.820 7.444 1.00 93.38 89 SER A O 1
ATOM 699 N N . ALA A 1 90 ? -21.120 -13.712 7.025 1.00 93.56 90 ALA A N 1
ATOM 700 C CA . ALA A 1 90 ? -20.902 -14.179 8.393 1.00 93.56 90 ALA A CA 1
ATOM 701 C C . ALA A 1 90 ? -20.922 -13.024 9.412 1.00 93.56 90 ALA A C 1
ATOM 703 O O . ALA A 1 90 ? -21.538 -13.123 10.475 1.00 93.56 90 ALA A O 1
AT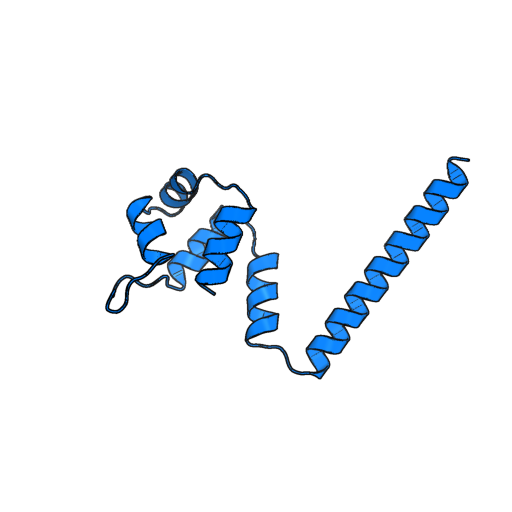OM 704 N N . ALA A 1 91 ? -20.289 -11.895 9.080 1.00 92.56 91 ALA A N 1
ATOM 705 C CA . ALA A 1 91 ? -20.310 -10.705 9.929 1.00 92.56 91 ALA A CA 1
ATOM 706 C C . ALA A 1 91 ? -21.723 -10.107 10.061 1.00 92.56 91 ALA A C 1
ATOM 708 O O . ALA A 1 91 ? -22.108 -9.660 11.143 1.00 92.56 91 ALA A O 1
ATOM 709 N N . PHE A 1 92 ? -22.505 -10.117 8.980 1.00 93.81 92 PHE A N 1
ATOM 710 C CA . PHE A 1 92 ? -23.883 -9.637 8.982 1.00 93.81 92 PHE A CA 1
ATOM 711 C C . PHE A 1 92 ? -24.793 -10.517 9.845 1.00 93.81 92 PHE A C 1
ATOM 713 O O . PHE A 1 92 ? -25.550 -9.994 10.660 1.00 93.81 92 PHE A O 1
ATOM 720 N N . GLU A 1 93 ? -24.683 -11.841 9.734 1.00 94.38 93 GLU A N 1
ATOM 721 C CA . GLU A 1 93 ? -25.431 -12.778 10.580 1.00 94.38 93 GLU A CA 1
ATOM 722 C C . GLU A 1 93 ? -25.135 -12.559 12.067 1.00 94.38 93 GLU A C 1
ATOM 724 O O . GLU A 1 93 ? -26.061 -12.467 12.878 1.00 94.38 93 GLU A O 1
ATOM 729 N N . ALA A 1 94 ? -23.858 -12.384 12.420 1.00 93.69 94 ALA A N 1
ATOM 730 C CA . ALA A 1 94 ? -23.455 -12.072 13.787 1.00 93.69 94 ALA A CA 1
ATOM 731 C C . ALA A 1 94 ? -24.049 -10.738 14.278 1.00 93.69 94 ALA A C 1
ATOM 733 O O . ALA A 1 94 ? -24.547 -10.658 15.403 1.00 93.69 94 ALA A O 1
ATOM 734 N N . ALA A 1 95 ? -24.054 -9.703 13.433 1.00 92.62 95 ALA A N 1
ATOM 735 C CA . ALA A 1 95 ? -24.640 -8.407 13.766 1.00 92.62 95 ALA A CA 1
ATOM 736 C C . ALA A 1 95 ? -26.164 -8.483 13.965 1.00 92.62 95 ALA A C 1
ATOM 738 O O . ALA A 1 95 ? -26.692 -7.897 14.911 1.00 92.62 95 ALA A O 1
ATOM 739 N N . VAL A 1 96 ? -26.877 -9.239 13.123 1.00 94.88 96 VAL A N 1
ATOM 740 C CA . VAL A 1 96 ? -28.327 -9.459 13.265 1.00 94.88 96 VAL A CA 1
ATOM 741 C C . VAL A 1 96 ? -28.642 -10.229 14.547 1.00 94.88 96 VAL A C 1
ATOM 743 O O . VAL A 1 96 ? -29.590 -9.878 15.251 1.00 94.88 96 VAL A O 1
ATOM 746 N N . ALA A 1 97 ? -27.856 -11.254 14.880 1.00 94.00 97 ALA A N 1
ATOM 747 C CA . ALA A 1 97 ? -28.021 -12.003 16.122 1.00 94.00 97 ALA A CA 1
ATOM 748 C C . A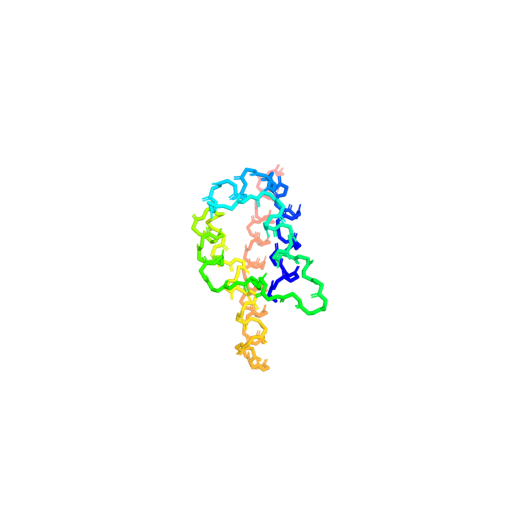LA A 1 97 ? -27.802 -11.111 17.356 1.00 94.00 97 ALA A C 1
ATOM 750 O O . ALA A 1 97 ? -28.621 -11.125 18.275 1.00 94.00 97 ALA A O 1
ATOM 751 N N . ALA A 1 98 ? -26.751 -10.285 17.347 1.00 92.75 98 ALA A N 1
ATOM 752 C CA . ALA A 1 98 ? -26.476 -9.330 18.417 1.00 92.75 98 ALA A CA 1
ATOM 753 C C . ALA A 1 98 ? -27.597 -8.289 18.572 1.00 92.75 98 ALA A C 1
ATOM 755 O O . ALA A 1 98 ? -27.992 -7.979 19.693 1.00 92.75 98 ALA A O 1
ATOM 756 N N . PHE A 1 99 ? -28.153 -7.790 17.463 1.00 92.62 99 PHE A N 1
ATOM 757 C CA . PHE A 1 99 ? -29.271 -6.846 17.492 1.00 92.62 99 PHE A CA 1
ATOM 758 C C . PHE A 1 99 ? -30.540 -7.466 18.089 1.00 92.62 99 PHE A C 1
ATOM 760 O O . PHE A 1 99 ? -31.190 -6.841 18.921 1.00 92.62 99 PHE A O 1
ATOM 767 N N . LYS A 1 100 ? -30.868 -8.713 17.724 1.00 90.94 100 LYS A N 1
ATOM 768 C CA . LYS A 1 100 ? -32.014 -9.435 18.303 1.00 90.94 100 LYS A CA 1
ATOM 769 C C . LYS A 1 100 ? -31.854 -9.716 19.796 1.00 90.94 100 LYS A C 1
ATOM 771 O O . LYS A 1 100 ? -32.851 -9.751 20.495 1.00 90.94 100 LYS A O 1
ATOM 776 N N . ALA A 1 101 ? -30.631 -9.939 20.274 1.00 84.94 101 ALA A N 1
ATOM 777 C CA . ALA A 1 101 ? -30.363 -10.182 21.692 1.00 84.94 101 ALA A CA 1
ATOM 778 C C . ALA A 1 101 ? -30.408 -8.902 22.551 1.00 84.94 101 ALA A C 1
ATOM 780 O O . ALA A 1 101 ? -30.466 -8.992 23.774 1.00 84.94 101 ALA A O 1
ATOM 781 N N . ALA A 1 102 ? -30.337 -7.725 21.922 1.00 79.62 102 ALA A N 1
ATOM 782 C CA . ALA A 1 102 ? -30.387 -6.421 22.580 1.00 79.62 102 ALA A CA 1
ATOM 783 C C . ALA A 1 102 ? -31.799 -5.793 22.611 1.00 79.62 102 ALA A C 1
ATOM 785 O O . ALA A 1 102 ? -31.957 -4.706 23.169 1.00 79.62 102 ALA A O 1
ATOM 786 N N . GLN A 1 103 ? -32.790 -6.451 21.997 1.00 60.31 103 GLN A N 1
ATOM 787 C CA . GLN A 1 103 ? -34.219 -6.112 22.030 1.00 60.31 103 GLN A CA 1
ATOM 788 C C . GLN A 1 103 ? -34.957 -6.986 23.043 1.00 60.31 103 GLN A C 1
ATOM 790 O O . GLN A 1 103 ? -35.898 -6.453 23.671 1.00 60.31 103 GLN A O 1
#

pLDDT: mean 80.17, std 7.9, range [60.31, 94.88]

Secondary structure (DSSP, 8-state):
-HHHHHHHHHHTT--HHHHHHHTT--HHHHHHHHSPPTT------HHHHHHHHHHH--HHHHHHHHIIIII--HHHHHHHHHHHHHHHHHHHHHHHHHHHHT-